Protein AF-A0A832EY30-F1 (afdb_monomer_lite)

Foldseek 3Di:
DDPVVVVVVVVVVVVVVVVVVVVVVVVVVVVPPDDQDVVVLVVVLVCLVPDPPDDPVRSVVVNVVSVVVNVVVPDDPPPDDDD

pLDDT: mean 73.05, std 15.72, range [44.47, 92.94]

Secondary structure (DSSP, 8-state):
--HHHHHHHHHHHHHHHHHHHHHHHHHHHHSS--S--HHHHHHHHHHHHH-TTS-HHHHHHHHHHHHHHHHHHTS--PPP---

Radius of gyration: 25.41 Å; chains: 1; bounding box: 44×45×67 Å

Structure (mmCIF, N/CA/C/O backbone):
data_AF-A0A832EY30-F1
#
_entry.id   AF-A0A832EY30-F1
#
loop_
_atom_site.group_PDB
_atom_site.id
_atom_site.type_symbol
_atom_site.label_atom_id
_atom_site.label_alt_id
_atom_site.label_comp_id
_atom_site.label_asym_id
_atom_site.label_entity_id
_atom_site.label_seq_id
_atom_site.pdbx_PDB_ins_code
_atom_site.Cartn_x
_atom_site.Cartn_y
_atom_site.Cartn_z
_atom_site.occupancy
_atom_site.B_iso_or_equiv
_atom_site.auth_seq_id
_atom_site.auth_comp_id
_atom_site.auth_asym_id
_atom_site.auth_atom_id
_atom_site.pdbx_PDB_model_num
ATOM 1 N N . MET A 1 1 ? 19.705 7.517 -43.652 1.00 59.94 1 MET A N 1
ATOM 2 C CA . MET A 1 1 ? 19.441 6.595 -42.522 1.00 59.94 1 MET A CA 1
ATOM 3 C C . MET A 1 1 ? 18.814 5.323 -43.080 1.00 59.94 1 MET A C 1
ATOM 5 O O . MET A 1 1 ? 17.716 5.405 -43.630 1.00 59.94 1 MET A O 1
ATOM 9 N N . ASN A 1 2 ? 19.542 4.203 -43.039 1.00 81.25 2 ASN A N 1
ATOM 10 C CA . ASN A 1 2 ? 19.155 2.949 -43.701 1.00 81.25 2 ASN A CA 1
ATOM 11 C C . ASN A 1 2 ? 17.921 2.318 -43.047 1.00 81.25 2 ASN A C 1
ATOM 13 O O . ASN A 1 2 ? 17.632 2.580 -41.877 1.00 81.25 2 ASN A O 1
ATOM 17 N N . ARG A 1 3 ? 17.177 1.503 -43.809 1.00 80.81 3 ARG A N 1
ATOM 18 C CA . ARG A 1 3 ? 15.982 0.800 -43.307 1.00 80.81 3 ARG A CA 1
ATOM 19 C C . ARG A 1 3 ? 16.322 -0.058 -42.088 1.00 80.81 3 ARG A C 1
ATOM 21 O O . ARG A 1 3 ? 15.596 0.003 -41.103 1.00 80.81 3 ARG A O 1
ATOM 28 N N . ASP A 1 4 ? 17.476 -0.716 -42.106 1.00 83.25 4 ASP A N 1
ATOM 29 C CA . ASP A 1 4 ? 17.975 -1.516 -40.983 1.00 83.25 4 ASP A CA 1
ATOM 30 C C . ASP A 1 4 ? 18.238 -0.653 -39.747 1.00 83.25 4 ASP A C 1
ATOM 32 O O . ASP A 1 4 ? 17.791 -0.974 -38.652 1.00 83.25 4 ASP A O 1
ATOM 36 N N . THR A 1 5 ? 18.855 0.519 -39.925 1.00 86.44 5 THR A N 1
ATOM 37 C CA . THR A 1 5 ? 19.070 1.480 -38.833 1.00 86.44 5 THR A CA 1
ATOM 38 C C . THR A 1 5 ? 17.745 1.950 -38.226 1.00 86.44 5 THR A C 1
ATOM 40 O O . THR A 1 5 ? 17.642 2.086 -37.011 1.00 86.44 5 THR A O 1
ATOM 43 N N . LYS A 1 6 ? 16.708 2.164 -39.048 1.00 80.44 6 LYS A N 1
ATOM 44 C CA .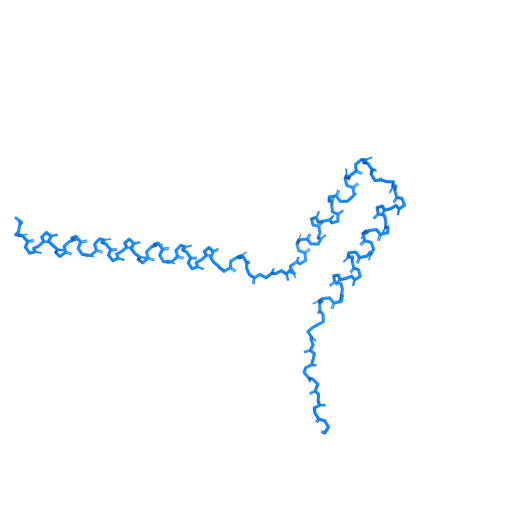 LYS A 1 6 ? 15.371 2.547 -38.563 1.00 80.44 6 LYS A CA 1
ATOM 45 C C . LYS A 1 6 ? 14.700 1.415 -37.779 1.00 80.44 6 LYS A C 1
ATOM 47 O O . LYS A 1 6 ? 14.102 1.692 -36.744 1.00 80.44 6 LYS A O 1
ATOM 52 N N . LEU A 1 7 ? 14.820 0.167 -38.239 1.00 87.81 7 LEU A N 1
ATOM 53 C CA . LEU A 1 7 ? 14.269 -1.003 -37.543 1.00 87.81 7 LEU A CA 1
ATOM 54 C C . LEU A 1 7 ? 14.971 -1.254 -36.205 1.00 87.81 7 LEU A C 1
ATOM 56 O O . LEU A 1 7 ? 14.299 -1.529 -35.215 1.00 87.81 7 LEU A O 1
ATOM 60 N N . ILE A 1 8 ? 16.295 -1.083 -36.152 1.00 89.56 8 ILE A N 1
ATOM 61 C CA . ILE A 1 8 ? 17.077 -1.214 -34.914 1.00 89.56 8 ILE A CA 1
ATOM 62 C C . ILE A 1 8 ? 16.638 -0.163 -33.891 1.00 89.56 8 ILE A C 1
ATOM 64 O O . ILE A 1 8 ? 16.359 -0.504 -32.745 1.00 89.56 8 ILE A O 1
ATOM 68 N N . ILE A 1 9 ? 16.514 1.102 -34.303 1.00 89.00 9 ILE A N 1
ATOM 69 C CA . ILE A 1 9 ? 16.059 2.176 -33.407 1.00 89.00 9 ILE A CA 1
ATOM 70 C C . ILE A 1 9 ? 14.642 1.886 -32.899 1.00 89.00 9 ILE A C 1
ATOM 72 O O . ILE A 1 9 ? 14.388 2.006 -31.702 1.00 89.00 9 ILE A O 1
ATOM 76 N N . LEU A 1 10 ? 13.733 1.452 -33.779 1.00 90.81 10 LEU A N 1
ATOM 77 C CA . LEU A 1 10 ? 12.364 1.108 -33.397 1.00 90.81 10 LEU A CA 1
ATOM 78 C C . LEU A 1 10 ? 12.333 -0.035 -32.367 1.00 90.81 10 LEU A C 1
ATOM 80 O O . LEU A 1 10 ? 11.622 0.056 -31.368 1.00 90.81 10 LEU A O 1
ATOM 84 N N . ALA A 1 11 ? 13.134 -1.082 -32.579 1.00 90.69 11 ALA A N 1
ATOM 85 C CA . ALA A 1 11 ? 13.227 -2.221 -31.671 1.00 90.69 11 ALA A CA 1
ATOM 86 C C . ALA A 1 11 ? 13.751 -1.810 -30.287 1.00 90.69 11 ALA A C 1
ATOM 88 O O . ALA A 1 11 ? 13.171 -2.193 -29.272 1.00 90.69 11 ALA A O 1
ATOM 89 N N . VAL A 1 12 ? 14.798 -0.980 -30.234 1.00 92.75 12 VAL A N 1
ATOM 90 C CA . VAL A 1 12 ? 15.352 -0.479 -28.966 1.00 92.75 12 VAL A CA 1
ATOM 91 C C . VAL A 1 12 ? 14.316 0.356 -28.209 1.00 92.75 12 VAL A C 1
ATOM 93 O O . VAL A 1 12 ? 14.127 0.153 -27.011 1.00 92.75 12 VAL A O 1
ATOM 96 N N . VAL A 1 13 ? 13.586 1.240 -28.897 1.00 92.81 13 VAL A N 1
ATOM 97 C CA . VAL A 1 13 ? 12.533 2.065 -28.278 1.00 92.81 13 VAL A CA 1
ATOM 98 C C . VAL A 1 13 ? 11.408 1.199 -27.697 1.00 92.81 13 VAL A C 1
ATOM 100 O O . VAL A 1 13 ? 10.958 1.455 -26.579 1.00 92.81 13 VAL A O 1
ATOM 103 N N . LEU A 1 14 ? 10.985 0.148 -28.407 1.00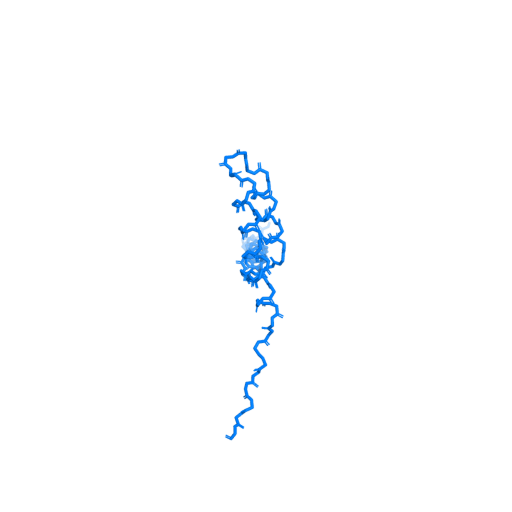 92.62 14 LEU A N 1
ATOM 104 C CA . LEU A 1 14 ? 9.959 -0.780 -27.922 1.00 92.62 14 LEU A CA 1
ATOM 105 C C . LEU A 1 14 ? 10.416 -1.569 -26.688 1.00 92.62 14 LEU A C 1
ATOM 107 O O . LEU A 1 14 ? 9.632 -1.733 -25.755 1.00 92.62 14 LEU A O 1
ATOM 111 N N . ILE A 1 15 ? 11.678 -2.008 -26.645 1.00 92.94 15 ILE A N 1
ATOM 112 C CA . ILE A 1 15 ? 12.242 -2.705 -25.478 1.00 92.94 15 ILE A CA 1
ATOM 113 C C . ILE A 1 15 ? 12.280 -1.768 -24.265 1.00 92.94 15 ILE A C 1
ATOM 115 O O . ILE A 1 15 ? 11.845 -2.158 -23.183 1.00 92.94 15 ILE A O 1
ATOM 119 N N . VAL A 1 16 ? 12.726 -0.520 -24.433 1.00 91.81 16 VAL A N 1
ATOM 120 C CA . VAL A 1 16 ? 12.772 0.464 -23.335 1.00 91.81 16 VAL A CA 1
ATOM 121 C C . VAL A 1 16 ? 11.369 0.761 -22.794 1.00 91.81 16 VAL A C 1
ATOM 123 O O . VAL A 1 16 ? 11.171 0.783 -21.578 1.00 91.81 16 VAL A O 1
ATOM 126 N N . LEU A 1 17 ? 10.375 0.921 -23.675 1.00 89.25 17 LEU A N 1
ATOM 127 C CA . LEU A 1 17 ? 8.973 1.091 -23.279 1.00 89.25 17 LEU A CA 1
ATOM 128 C C . LEU A 1 17 ? 8.431 -0.131 -22.529 1.00 89.25 17 LEU A C 1
ATOM 130 O O . LEU A 1 17 ? 7.781 0.030 -21.496 1.00 89.25 17 LEU A O 1
ATOM 134 N N . ALA A 1 18 ? 8.720 -1.342 -23.009 1.00 87.88 18 ALA A N 1
ATOM 135 C CA . ALA A 1 18 ? 8.296 -2.579 -22.360 1.00 87.88 18 ALA A CA 1
ATOM 136 C C . ALA A 1 18 ? 8.908 -2.725 -20.960 1.00 87.88 18 ALA A C 1
ATOM 138 O O . ALA A 1 18 ? 8.190 -3.047 -20.018 1.00 87.88 18 ALA A O 1
ATOM 139 N N . VAL A 1 19 ? 10.200 -2.424 -20.797 1.00 85.50 19 VAL A N 1
ATOM 140 C CA . VAL A 1 19 ? 10.889 -2.456 -19.495 1.00 85.50 19 VAL A CA 1
ATOM 141 C C . VAL A 1 19 ? 10.319 -1.400 -18.545 1.00 85.50 19 VAL A C 1
ATOM 143 O O . VAL A 1 19 ? 10.073 -1.703 -17.380 1.00 85.50 19 VAL A O 1
ATOM 146 N N . GLY A 1 20 ? 10.044 -0.184 -19.028 1.00 81.44 20 GLY A N 1
ATOM 147 C CA . GLY A 1 20 ? 9.437 0.877 -18.217 1.00 81.44 20 GLY A CA 1
ATOM 148 C C . GLY A 1 20 ? 8.013 0.543 -17.758 1.00 81.44 20 GLY A C 1
ATOM 149 O O . GLY A 1 20 ? 7.668 0.750 -16.593 1.00 81.44 20 GLY A O 1
ATOM 150 N N . LEU A 1 21 ? 7.196 -0.026 -18.649 1.00 81.56 21 LEU A N 1
ATOM 151 C CA . LEU A 1 21 ? 5.848 -0.501 -18.323 1.00 81.56 21 LEU A CA 1
ATOM 152 C C . LEU A 1 21 ? 5.884 -1.701 -17.375 1.00 81.56 21 LEU A C 1
ATOM 154 O O . LEU A 1 21 ? 5.116 -1.734 -16.416 1.00 81.56 21 LEU A O 1
ATOM 158 N N . PHE A 1 22 ? 6.795 -2.649 -17.601 1.00 78.25 22 PHE A N 1
ATOM 159 C CA . PHE A 1 22 ? 6.985 -3.807 -16.735 1.00 78.25 22 PHE A CA 1
ATOM 160 C C . PHE A 1 22 ? 7.430 -3.381 -15.336 1.00 78.25 22 PHE A C 1
ATOM 162 O O . PHE A 1 22 ? 6.809 -3.794 -14.366 1.00 78.25 22 PHE A O 1
ATOM 169 N N . ALA A 1 23 ? 8.417 -2.488 -15.213 1.00 74.06 23 ALA A N 1
ATOM 170 C CA . ALA A 1 23 ? 8.859 -1.947 -13.928 1.00 74.06 23 ALA A CA 1
ATOM 171 C C . ALA A 1 23 ? 7.729 -1.197 -13.205 1.00 74.06 23 ALA A C 1
ATOM 173 O O . ALA A 1 23 ? 7.522 -1.398 -12.010 1.00 74.06 23 ALA A O 1
ATOM 174 N N . ARG A 1 24 ? 6.931 -0.392 -13.923 1.00 67.12 24 ARG A N 1
ATOM 175 C CA . ARG A 1 24 ? 5.767 0.294 -13.340 1.00 67.12 24 ARG A CA 1
ATOM 176 C C . ARG A 1 24 ? 4.681 -0.680 -12.885 1.00 67.12 24 ARG A C 1
ATOM 178 O O . ARG A 1 24 ? 4.077 -0.452 -11.838 1.00 67.12 24 ARG A O 1
ATOM 185 N N . TYR A 1 25 ? 4.427 -1.741 -13.645 1.00 61.19 25 TYR A N 1
ATOM 186 C CA . TYR A 1 25 ? 3.450 -2.770 -13.291 1.00 61.19 25 TYR A CA 1
ATOM 187 C C . TYR A 1 25 ? 3.932 -3.631 -12.115 1.00 61.19 25 TYR A C 1
ATOM 189 O O . TYR A 1 25 ? 3.154 -3.898 -11.205 1.00 61.19 25 TYR A O 1
ATOM 197 N N . PHE A 1 26 ? 5.220 -3.988 -12.073 1.00 59.75 26 PHE A N 1
ATOM 198 C CA . PHE A 1 26 ? 5.818 -4.742 -10.968 1.00 59.75 26 PHE A CA 1
ATOM 199 C C . PHE A 1 26 ? 5.866 -3.915 -9.676 1.00 59.75 26 PHE A C 1
ATOM 201 O O . PHE A 1 26 ? 5.453 -4.411 -8.632 1.00 59.75 26 PHE A O 1
ATOM 208 N N . SER A 1 27 ? 6.248 -2.631 -9.744 1.00 55.06 27 SER A N 1
ATOM 209 C CA . SER A 1 27 ? 6.175 -1.719 -8.589 1.00 55.06 27 SER A CA 1
ATOM 210 C C . SER A 1 27 ? 4.740 -1.412 -8.155 1.00 55.06 27 SER A C 1
ATOM 212 O O . SER A 1 27 ? 4.483 -1.295 -6.964 1.00 55.06 27 SER A O 1
ATOM 214 N N . SER A 1 28 ? 3.776 -1.325 -9.080 1.00 52.91 28 SER A N 1
ATOM 215 C CA . SER A 1 28 ? 2.358 -1.143 -8.711 1.00 52.91 28 SER A CA 1
ATOM 216 C C . SER A 1 28 ? 1.698 -2.434 -8.202 1.00 52.91 28 SER A C 1
ATOM 218 O O . SER A 1 28 ? 0.615 -2.376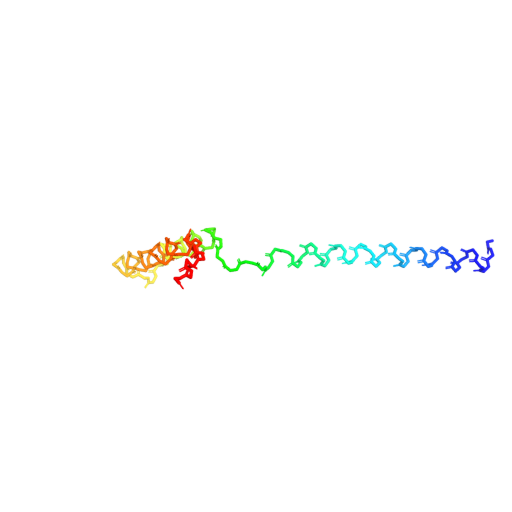 -7.616 1.00 52.91 28 SER A O 1
ATOM 220 N N . GLY A 1 29 ? 2.323 -3.592 -8.434 1.00 47.53 29 GLY A N 1
ATOM 221 C CA . GLY A 1 29 ? 1.882 -4.901 -7.954 1.00 47.53 29 GLY A CA 1
ATOM 222 C C . GLY A 1 29 ? 2.372 -5.244 -6.544 1.00 47.53 29 GLY A C 1
ATOM 223 O O . GLY A 1 29 ? 1.763 -6.087 -5.889 1.00 47.53 29 GLY A O 1
ATOM 224 N N . SER A 1 30 ? 3.420 -4.581 -6.045 1.00 51.28 30 SER A N 1
ATOM 225 C CA . SER A 1 30 ? 3.984 -4.844 -4.713 1.00 51.28 30 SER A CA 1
ATOM 226 C C . SER A 1 30 ? 3.310 -4.090 -3.559 1.00 51.28 30 SER A C 1
ATOM 228 O O . SER A 1 30 ? 3.438 -4.530 -2.422 1.00 51.28 30 SER A O 1
ATOM 230 N N . ASP A 1 31 ? 2.525 -3.039 -3.821 1.00 48.62 31 ASP A N 1
ATOM 231 C CA . ASP A 1 31 ? 1.818 -2.284 -2.764 1.00 48.62 31 ASP A CA 1
ATOM 232 C C . ASP A 1 31 ? 0.348 -2.700 -2.564 1.00 48.62 31 ASP A C 1
ATOM 234 O O . ASP A 1 31 ? -0.375 -2.109 -1.765 1.00 48.62 31 ASP A O 1
ATOM 238 N N . ARG A 1 32 ? -0.125 -3.737 -3.272 1.00 54.06 32 ARG A N 1
ATOM 239 C CA . ARG A 1 32 ? -1.505 -4.252 -3.140 1.00 54.06 32 ARG A CA 1
ATOM 240 C C . ARG A 1 32 ? -1.627 -5.626 -2.487 1.00 54.06 32 ARG A C 1
ATOM 242 O O . ARG A 1 32 ? -2.728 -6.165 -2.425 1.00 54.06 32 ARG A O 1
ATOM 249 N N . ALA A 1 33 ? -0.539 -6.185 -1.966 1.00 49.84 33 ALA A N 1
ATOM 250 C CA . ALA A 1 33 ? -0.545 -7.531 -1.401 1.00 49.84 33 ALA A CA 1
ATOM 251 C C . ALA A 1 33 ? 0.064 -7.590 0.004 1.00 49.84 33 ALA A C 1
ATOM 253 O O . ALA A 1 33 ? 1.019 -8.320 0.255 1.00 49.84 33 ALA A O 1
ATOM 254 N N . ARG A 1 34 ? -0.547 -6.873 0.953 1.00 49.53 34 ARG A N 1
ATOM 255 C CA . ARG A 1 34 ? -0.604 -7.341 2.342 1.00 49.53 34 ARG A CA 1
ATOM 256 C C . ARG A 1 34 ? -1.879 -6.823 3.020 1.00 49.53 34 ARG A C 1
ATOM 258 O O . ARG A 1 34 ? -1.901 -5.677 3.453 1.00 49.53 34 ARG A O 1
ATOM 265 N N . PRO A 1 35 ? -2.952 -7.625 3.118 1.00 52.34 35 PRO A N 1
ATOM 266 C CA . PRO A 1 35 ? -4.041 -7.294 4.026 1.00 52.34 35 PRO A CA 1
ATOM 267 C C . PRO A 1 35 ? -3.503 -7.449 5.454 1.00 52.34 35 PRO A C 1
ATOM 269 O O . PRO A 1 35 ? -3.190 -8.563 5.871 1.00 52.34 35 PRO A O 1
ATOM 272 N N . GLY A 1 36 ? -3.322 -6.346 6.183 1.00 49.03 36 GLY A N 1
ATOM 273 C CA . GLY A 1 36 ? -2.956 -6.399 7.606 1.00 49.03 36 GLY A CA 1
ATOM 274 C C . GLY A 1 36 ? -1.853 -5.446 8.061 1.00 49.03 36 GLY A C 1
ATOM 275 O O . GLY A 1 36 ? -1.060 -5.813 8.924 1.00 49.03 36 GLY A O 1
ATOM 276 N N . GLY A 1 37 ? -1.764 -4.243 7.492 1.00 52.94 37 GLY A N 1
ATOM 277 C CA . GLY A 1 37 ? -0.935 -3.180 8.057 1.00 52.94 37 GLY A CA 1
ATOM 278 C C . GLY A 1 37 ? -1.707 -2.404 9.123 1.00 52.94 37 GLY A C 1
ATOM 279 O O . GLY A 1 37 ? -2.850 -2.018 8.901 1.00 52.94 37 GLY A O 1
ATOM 280 N N . THR A 1 38 ? -1.075 -2.123 10.262 1.00 59.69 38 THR A N 1
ATOM 281 C CA . THR A 1 38 ? -1.600 -1.304 11.373 1.00 59.69 38 THR A CA 1
ATOM 282 C C . THR A 1 38 ? -2.244 0.017 10.912 1.00 59.69 38 THR A C 1
ATOM 284 O O . THR A 1 38 ? -3.186 0.496 11.535 1.00 59.69 38 THR A O 1
ATOM 287 N N . ALA A 1 39 ? -1.794 0.562 9.776 1.00 62.31 39 ALA A N 1
ATOM 288 C CA . ALA A 1 39 ? -2.335 1.764 9.143 1.00 62.31 39 ALA A CA 1
ATOM 289 C C . ALA A 1 39 ? -3.812 1.644 8.706 1.00 62.31 39 ALA A C 1
ATOM 291 O O . ALA A 1 39 ? -4.572 2.600 8.863 1.00 62.31 39 ALA A O 1
ATOM 292 N N . ASP A 1 40 ? -4.258 0.485 8.207 1.00 70.81 40 ASP A N 1
ATOM 293 C CA . ASP A 1 40 ? -5.671 0.277 7.847 1.00 70.81 40 ASP A CA 1
ATOM 294 C C . ASP A 1 40 ? -6.562 0.198 9.095 1.00 70.81 40 ASP A C 1
ATOM 296 O O . ASP A 1 40 ? -7.708 0.645 9.088 1.00 70.81 40 ASP A O 1
ATOM 300 N N . ILE A 1 41 ? -6.011 -0.321 10.194 1.00 75.00 41 ILE A N 1
ATOM 301 C CA . ILE A 1 41 ? -6.694 -0.473 11.483 1.00 75.00 41 ILE A CA 1
ATOM 302 C C . ILE A 1 41 ? -6.900 0.896 12.137 1.00 75.00 41 ILE A C 1
ATOM 304 O O . ILE A 1 41 ? -7.999 1.204 12.597 1.00 75.00 41 ILE A O 1
ATOM 308 N N . GLU A 1 42 ? -5.874 1.747 12.138 1.00 78.50 42 GLU A N 1
ATOM 309 C CA . GLU A 1 42 ? -5.976 3.121 12.640 1.00 78.50 42 GLU A CA 1
ATOM 310 C C . GLU A 1 42 ? -6.976 3.952 11.832 1.00 78.50 42 GLU A C 1
ATOM 312 O O . GLU A 1 42 ? -7.806 4.653 12.417 1.00 78.50 42 GLU A O 1
ATOM 317 N N . LYS A 1 43 ? -6.964 3.815 10.500 1.00 83.31 43 LYS A N 1
ATOM 318 C CA . LYS A 1 43 ? -7.937 4.478 9.627 1.00 83.31 43 LYS A CA 1
ATOM 319 C C . LYS A 1 43 ? -9.367 4.023 9.928 1.00 83.31 43 LYS A C 1
ATOM 321 O O . LYS A 1 43 ? -10.254 4.854 10.101 1.00 83.31 43 LYS A O 1
ATOM 326 N N . GLN A 1 44 ? -9.579 2.719 10.082 1.00 78.25 44 GLN A N 1
ATOM 327 C CA . GLN A 1 44 ? -10.894 2.156 10.390 1.00 78.25 44 GLN A CA 1
ATOM 328 C C . GLN A 1 44 ? -11.401 2.581 11.781 1.00 78.25 44 GLN A C 1
ATOM 330 O O . GLN A 1 44 ? -12.590 2.856 11.955 1.00 78.25 44 GLN A O 1
ATOM 335 N N . ILE A 1 45 ? -10.505 2.709 12.767 1.00 84.00 45 ILE A N 1
ATOM 336 C CA . ILE A 1 45 ? -10.828 3.266 14.089 1.00 84.00 45 ILE A CA 1
ATOM 337 C C . ILE A 1 45 ? -11.224 4.748 13.977 1.00 84.00 45 ILE A C 1
ATOM 339 O O . ILE A 1 45 ? -12.204 5.156 14.605 1.00 84.00 45 ILE A O 1
ATOM 343 N N . ALA A 1 46 ? -10.505 5.546 13.183 1.00 85.44 46 ALA A N 1
ATOM 344 C CA . ALA A 1 46 ? -10.814 6.962 12.972 1.00 85.44 46 ALA A CA 1
ATOM 345 C C . ALA A 1 46 ? -12.179 7.166 12.288 1.00 85.44 46 ALA A C 1
ATOM 347 O O . ALA A 1 46 ? -12.958 8.026 12.710 1.00 85.44 46 ALA A O 1
ATO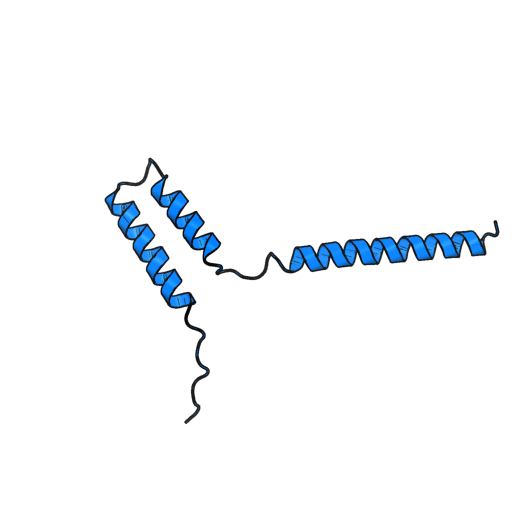M 348 N N . ASP A 1 47 ? -12.512 6.330 11.303 1.00 86.12 47 ASP A N 1
ATOM 349 C CA . ASP A 1 47 ? -13.804 6.366 10.609 1.00 86.12 47 ASP A CA 1
ATOM 350 C C . ASP A 1 47 ? -14.974 6.068 11.569 1.00 86.12 47 ASP A C 1
ATOM 352 O O . ASP A 1 47 ? -16.007 6.741 11.539 1.00 86.12 47 ASP A O 1
ATOM 356 N N . ILE A 1 48 ? -14.801 5.114 12.492 1.00 85.38 48 ILE A N 1
ATOM 357 C CA . ILE A 1 48 ? -15.807 4.776 13.516 1.00 85.38 48 ILE A CA 1
ATOM 358 C C . ILE A 1 48 ? -15.969 5.902 14.543 1.00 85.38 48 ILE A C 1
ATOM 360 O O . ILE A 1 48 ? -17.094 6.225 14.938 1.00 85.38 48 ILE A O 1
ATOM 364 N N . GLN A 1 49 ? -14.867 6.523 14.972 1.00 85.12 49 GLN A N 1
ATOM 365 C CA . GLN A 1 49 ? -14.915 7.646 15.913 1.00 85.12 49 GLN A CA 1
ATOM 366 C C . GLN A 1 49 ? -15.670 8.842 15.328 1.00 85.12 49 GLN A C 1
ATOM 368 O O . GLN A 1 49 ? -16.520 9.423 16.013 1.00 85.12 49 GLN A O 1
ATOM 373 N N . ASN A 1 50 ? -15.435 9.146 14.052 1.00 88.69 50 ASN A N 1
ATOM 374 C CA . ASN A 1 50 ? -16.052 10.275 13.360 1.00 88.69 50 ASN A CA 1
ATOM 375 C C . ASN A 1 50 ? -17.473 10.000 12.849 1.00 88.69 50 ASN A C 1
ATOM 377 O O . ASN A 1 50 ? -18.149 10.942 12.447 1.00 88.69 50 ASN A O 1
ATOM 381 N N . ASN A 1 51 ? -17.969 8.758 12.895 1.00 82.12 51 ASN A N 1
ATOM 382 C CA . ASN A 1 51 ? -19.308 8.429 12.406 1.00 82.12 51 ASN A CA 1
ATOM 383 C C . ASN A 1 51 ? -20.409 9.086 13.276 1.00 82.12 51 ASN A C 1
ATOM 385 O O . ASN A 1 51 ? -20.578 8.695 14.436 1.00 82.12 51 ASN A O 1
ATOM 389 N N . PRO A 1 52 ? -21.192 10.053 12.764 1.00 79.06 52 PRO A N 1
ATOM 390 C CA . PRO A 1 52 ? -22.214 10.749 13.550 1.00 79.06 52 PRO A CA 1
ATOM 391 C C . PRO A 1 52 ? -23.473 9.902 13.792 1.00 79.06 52 PRO A C 1
ATOM 393 O O . PRO A 1 52 ? -24.266 10.222 14.673 1.00 79.06 52 PRO A O 1
ATOM 396 N N . HIS A 1 53 ? -23.654 8.809 13.047 1.00 88.88 53 HIS A N 1
ATOM 397 C CA . HIS A 1 53 ? -24.816 7.923 13.153 1.00 88.88 53 HIS A CA 1
ATOM 398 C C . HIS A 1 53 ? -24.619 6.780 14.152 1.00 88.88 53 HIS A C 1
ATOM 400 O O . HIS A 1 53 ? -25.549 6.017 14.410 1.00 88.88 53 HIS A O 1
ATOM 406 N N . MET A 1 54 ? -23.416 6.635 14.711 1.00 83.00 54 MET A N 1
ATOM 407 C CA . MET A 1 54 ? -23.106 5.555 15.638 1.00 83.00 54 MET A CA 1
ATOM 408 C C . MET A 1 54 ? -23.208 6.052 17.090 1.00 83.00 54 MET A C 1
ATOM 410 O O . MET A 1 54 ? -22.579 7.057 17.435 1.00 83.00 54 MET A O 1
ATOM 414 N N . PRO A 1 55 ? -23.963 5.372 17.973 1.00 86.00 55 PRO A N 1
ATOM 415 C CA . PRO A 1 55 ? -24.040 5.772 19.370 1.00 86.00 55 PRO A CA 1
ATOM 416 C C . PRO A 1 55 ? -22.679 5.580 20.062 1.00 86.00 55 PRO A C 1
ATOM 418 O O . PRO A 1 55 ? -21.936 4.653 19.722 1.00 86.00 55 PRO A O 1
ATOM 421 N N . PRO A 1 56 ? -22.337 6.416 21.059 1.00 84.00 56 PRO A N 1
ATOM 422 C CA . PRO A 1 56 ? -21.011 6.425 21.684 1.00 84.00 56 PRO A CA 1
ATOM 423 C C . PRO A 1 56 ? -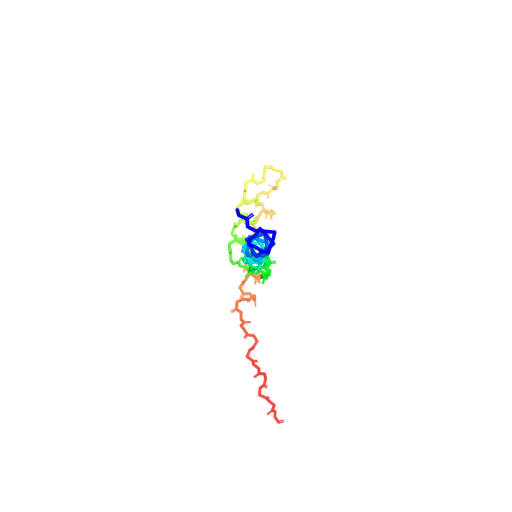20.616 5.073 22.297 1.00 84.00 56 PRO A C 1
ATOM 425 O O . PRO A 1 56 ? -19.451 4.684 22.245 1.00 84.00 56 PRO A O 1
ATOM 428 N N . GLN A 1 57 ? -21.589 4.312 22.804 1.00 86.44 57 GLN A N 1
ATOM 429 C CA . GLN A 1 57 ? -21.362 2.962 23.327 1.00 86.44 57 GLN A CA 1
ATOM 430 C C . GLN A 1 57 ? -20.972 1.966 22.221 1.00 86.44 57 GLN A C 1
ATOM 432 O O . GLN A 1 57 ? -20.032 1.192 22.389 1.00 86.44 57 GLN A O 1
ATOM 437 N N . ALA A 1 58 ? -21.639 2.016 21.063 1.00 85.25 58 ALA A N 1
ATOM 438 C CA . ALA A 1 58 ? -21.333 1.135 19.936 1.00 85.25 58 ALA A CA 1
ATOM 439 C C . ALA A 1 58 ? -19.965 1.450 19.316 1.00 85.25 58 ALA A C 1
ATOM 441 O O . ALA A 1 58 ? -19.234 0.528 18.953 1.00 85.25 58 ALA A O 1
ATOM 442 N N . LYS A 1 59 ? -19.577 2.734 19.276 1.00 85.69 59 LYS A N 1
ATOM 443 C CA . LYS A 1 59 ? -18.230 3.150 18.855 1.00 85.69 59 LYS A CA 1
ATOM 444 C C . LYS A 1 59 ? -17.150 2.494 19.713 1.00 85.69 59 LYS A C 1
ATOM 446 O O . LYS A 1 59 ? -16.219 1.901 19.176 1.00 85.69 59 LYS A O 1
ATOM 451 N N . ALA A 1 60 ? -17.289 2.559 21.038 1.00 85.81 60 ALA A N 1
ATOM 452 C CA . ALA A 1 60 ? -16.316 1.983 21.965 1.00 85.81 60 ALA A CA 1
ATOM 453 C C . ALA A 1 60 ? -16.172 0.459 21.793 1.00 85.81 60 ALA A C 1
ATOM 455 O O . ALA A 1 60 ? -15.053 -0.057 21.782 1.00 85.81 60 ALA A O 1
ATOM 456 N N . ILE A 1 61 ? -17.288 -0.253 21.598 1.00 88.19 61 ILE A N 1
ATOM 457 C CA . ILE A 1 61 ? -17.292 -1.707 21.372 1.00 88.19 61 ILE A CA 1
ATOM 458 C C . ILE A 1 61 ? -16.587 -2.055 20.055 1.00 88.19 61 ILE A C 1
ATOM 460 O O . ILE A 1 61 ? -15.707 -2.917 20.045 1.00 88.19 61 ILE A O 1
ATOM 464 N N . ALA A 1 62 ? -16.924 -1.363 18.964 1.00 84.19 62 ALA A N 1
ATOM 465 C CA . ALA A 1 62 ? -16.337 -1.615 17.650 1.00 84.19 62 ALA A CA 1
ATOM 466 C C . ALA A 1 62 ? -14.821 -1.346 17.632 1.00 84.19 62 ALA A C 1
ATOM 468 O O . ALA A 1 62 ? -14.049 -2.167 17.139 1.00 84.19 62 ALA A O 1
ATOM 469 N N . ILE A 1 63 ? -14.370 -0.250 18.252 1.00 85.12 63 ILE A N 1
ATOM 470 C CA . ILE A 1 63 ? -12.939 0.071 18.376 1.00 85.12 63 ILE A CA 1
ATOM 471 C C . ILE A 1 63 ? -12.199 -1.008 19.182 1.00 85.12 63 ILE A C 1
ATOM 473 O O . ILE A 1 63 ? -11.086 -1.393 18.821 1.00 85.12 63 ILE A O 1
ATOM 477 N N . ASN A 1 64 ? -12.807 -1.523 20.256 1.00 85.69 64 ASN A N 1
ATOM 478 C CA . ASN A 1 64 ? -12.200 -2.568 21.081 1.00 85.69 64 ASN A CA 1
ATOM 479 C C . ASN A 1 64 ? -12.079 -3.911 20.335 1.00 85.69 64 ASN A C 1
ATOM 481 O O . ASN A 1 64 ? -11.058 -4.595 20.433 1.00 85.69 64 ASN A O 1
ATOM 485 N N . GLN A 1 65 ? -13.090 -4.273 19.542 1.00 83.25 65 GLN A N 1
ATOM 486 C CA . GLN A 1 65 ? -13.040 -5.457 18.677 1.00 83.25 65 GLN A CA 1
ATOM 487 C C . GLN A 1 65 ? -11.924 -5.327 17.636 1.00 83.25 65 GLN A C 1
ATOM 489 O O . GLN A 1 65 ? -11.078 -6.207 17.514 1.00 83.25 65 GLN A O 1
ATOM 494 N N . ILE A 1 66 ? -11.839 -4.186 16.954 1.00 83.31 66 ILE A N 1
ATOM 495 C CA . ILE A 1 66 ? -10.788 -3.940 15.959 1.00 83.31 66 ILE A CA 1
ATOM 496 C C . ILE A 1 66 ? -9.393 -4.013 16.595 1.00 83.31 66 ILE A C 1
ATOM 498 O O . ILE A 1 66 ? -8.504 -4.671 16.057 1.00 83.31 66 ILE A O 1
ATOM 502 N N . ARG A 1 67 ? -9.200 -3.415 17.778 1.00 80.38 67 ARG A N 1
ATOM 503 C CA . ARG A 1 67 ? -7.914 -3.445 18.497 1.00 80.38 67 ARG A CA 1
ATOM 504 C C . ARG A 1 67 ? -7.519 -4.852 18.960 1.00 80.38 67 ARG A C 1
ATOM 506 O O . ARG A 1 67 ? -6.343 -5.200 18.900 1.00 80.38 67 ARG A O 1
ATOM 513 N N . SER A 1 68 ? -8.473 -5.659 19.417 1.00 77.62 68 SER A N 1
ATOM 514 C CA . SER A 1 68 ? -8.208 -7.041 19.849 1.00 77.62 68 SER A CA 1
ATOM 515 C C . SER A 1 68 ? -7.877 -7.961 18.671 1.00 77.62 68 SER A C 1
ATOM 517 O O . SER A 1 68 ? -6.929 -8.742 18.759 1.00 77.62 68 SER A O 1
ATOM 519 N N . HIS A 1 69 ? -8.561 -7.806 17.535 1.00 70.75 69 HIS A N 1
ATOM 520 C CA . HIS A 1 69 ? -8.201 -8.496 16.294 1.00 70.75 69 HIS A CA 1
ATOM 521 C C . HIS A 1 69 ? -6.831 -8.050 15.756 1.00 70.75 69 HIS A C 1
ATOM 523 O O . HIS A 1 69 ? -6.041 -8.895 15.337 1.00 70.75 69 HIS A O 1
ATOM 529 N N . ALA A 1 70 ? -6.512 -6.754 15.841 1.00 70.12 70 ALA A N 1
ATOM 530 C CA . ALA A 1 70 ? -5.201 -6.212 15.480 1.00 70.12 70 ALA A CA 1
ATOM 531 C C . ALA A 1 70 ? -4.070 -6.832 16.313 1.00 70.12 70 ALA A C 1
ATOM 533 O O . ALA A 1 70 ? -3.056 -7.260 15.770 1.00 70.12 70 ALA A O 1
ATOM 534 N N . ALA A 1 71 ? -4.259 -6.920 17.633 1.00 65.38 71 ALA A N 1
ATOM 535 C CA . ALA A 1 71 ? -3.277 -7.505 18.542 1.00 65.38 71 ALA A CA 1
ATOM 536 C C . ALA A 1 71 ? -3.039 -9.002 18.265 1.00 65.38 71 ALA A C 1
ATOM 538 O O . ALA A 1 71 ? -1.905 -9.465 18.373 1.00 65.38 71 ALA A O 1
ATOM 539 N N . GLY A 1 72 ? -4.080 -9.740 17.861 1.00 60.56 72 GLY A N 1
ATOM 540 C CA . GLY A 1 72 ? -3.981 -11.156 17.495 1.00 60.56 72 GLY A CA 1
ATOM 541 C C . GLY A 1 72 ? -3.278 -11.422 16.157 1.00 60.56 72 GLY A C 1
ATOM 542 O O . GLY A 1 72 ? -2.653 -12.467 15.999 1.00 60.56 72 GLY A O 1
ATOM 543 N N . MET A 1 73 ? -3.323 -10.482 15.206 1.00 55.12 73 MET A N 1
ATOM 544 C CA . MET A 1 73 ? -2.635 -10.606 13.908 1.00 55.12 73 MET A CA 1
ATOM 545 C C . MET A 1 73 ? -1.130 -10.292 13.980 1.00 55.12 73 MET A C 1
ATOM 547 O O . MET A 1 73 ? -0.384 -10.645 13.068 1.00 55.12 73 MET A O 1
ATOM 551 N N . SER A 1 74 ? -0.666 -9.676 15.071 1.00 55.00 74 SER A N 1
ATOM 552 C CA . SER A 1 74 ? 0.749 -9.353 15.319 1.00 55.00 74 SER A CA 1
ATOM 553 C C . SER A 1 74 ? 1.593 -10.542 15.789 1.00 55.00 74 SER A C 1
ATOM 555 O O . SER A 1 74 ? 2.801 -10.393 15.971 1.00 55.00 74 SER A O 1
ATOM 557 N N . GLN A 1 75 ? 0.990 -11.709 16.028 1.00 45.25 75 GLN A N 1
ATOM 558 C CA . GLN A 1 75 ? 1.718 -12.891 16.471 1.00 45.25 75 GLN A CA 1
ATOM 559 C C . GLN A 1 75 ? 2.074 -13.749 15.245 1.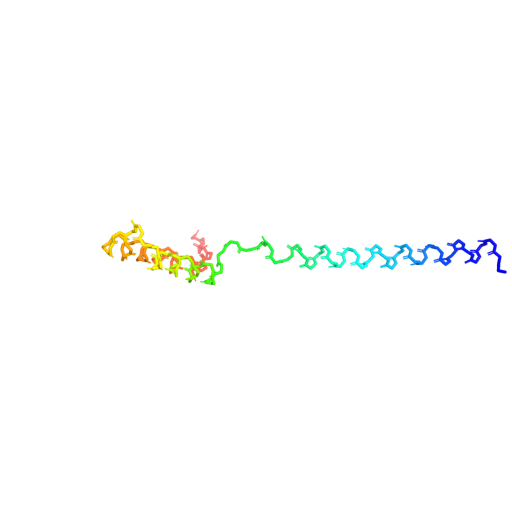00 45.25 75 GLN A C 1
ATOM 561 O O . GLN A 1 75 ? 1.181 -14.371 14.665 1.00 45.25 75 GLN A O 1
ATOM 566 N N . PRO A 1 76 ? 3.349 -13.800 14.802 1.00 50.12 76 PRO A N 1
ATOM 567 C CA . PRO A 1 76 ? 3.738 -14.795 13.817 1.00 50.12 76 PRO A CA 1
ATOM 568 C C . PRO A 1 76 ? 3.478 -16.160 14.452 1.00 50.12 76 PRO A C 1
ATOM 570 O O . PRO A 1 76 ? 3.915 -16.407 15.577 1.00 50.12 76 PRO A O 1
ATOM 573 N N . LEU A 1 77 ? 2.743 -17.032 13.758 1.00 53.31 77 LEU A N 1
ATOM 574 C CA . LEU A 1 77 ? 2.662 -18.439 14.126 1.00 53.31 77 LEU A CA 1
ATOM 575 C C . LEU A 1 77 ? 4.101 -18.955 14.248 1.00 53.31 77 LEU A C 1
ATOM 577 O O . LEU A 1 77 ? 4.776 -19.159 13.239 1.00 53.31 77 LEU A O 1
ATOM 581 N N . ALA A 1 78 ? 4.583 -19.136 15.478 1.00 50.06 78 ALA A N 1
ATOM 582 C CA . ALA A 1 78 ? 5.789 -19.901 15.723 1.00 50.06 78 ALA A CA 1
ATOM 583 C C . ALA A 1 78 ? 5.524 -21.306 15.154 1.00 50.06 78 ALA A C 1
ATOM 585 O O . ALA A 1 78 ? 4.524 -21.923 15.536 1.00 50.06 78 ALA A O 1
ATOM 586 N N . PRO A 1 79 ? 6.331 -21.798 14.196 1.00 47.41 79 PRO A N 1
ATOM 587 C CA . PRO A 1 79 ? 6.109 -23.107 13.611 1.00 47.41 79 PRO A CA 1
ATOM 588 C C . PRO A 1 79 ? 6.208 -24.142 14.727 1.00 47.41 79 PRO A C 1
ATOM 590 O O . PRO A 1 79 ? 7.218 -24.227 15.427 1.00 47.41 79 PRO A O 1
ATOM 593 N N . GLY A 1 80 ? 5.114 -24.880 14.910 1.00 48.22 80 GLY A N 1
ATOM 594 C CA . GLY A 1 80 ? 4.989 -25.913 15.920 1.00 48.22 80 GLY A CA 1
ATOM 595 C C . GLY A 1 80 ? 6.180 -26.859 15.877 1.00 48.22 80 GLY A C 1
ATOM 596 O O . GLY A 1 80 ? 6.494 -27.461 14.848 1.00 48.22 80 GLY A O 1
ATOM 597 N N . THR A 1 81 ? 6.828 -26.985 17.026 1.00 50.44 81 THR A N 1
ATOM 598 C CA . THR A 1 81 ? 7.692 -28.100 17.374 1.00 50.44 81 THR A CA 1
ATOM 599 C C . THR A 1 81 ? 6.925 -29.400 17.126 1.00 50.44 81 THR A C 1
ATOM 601 O O . THR A 1 81 ? 6.000 -29.746 17.860 1.00 50.44 81 THR A O 1
ATOM 604 N N . LYS A 1 82 ? 7.277 -30.116 16.050 1.00 48.25 82 LYS A N 1
ATOM 605 C CA . LYS A 1 82 ? 6.864 -31.511 15.873 1.00 48.25 82 LYS A CA 1
ATOM 606 C C . LYS A 1 82 ? 7.470 -32.316 17.027 1.00 48.25 82 LYS A C 1
ATOM 608 O O . LYS A 1 82 ? 8.688 -32.302 17.196 1.00 48.25 82 LYS A O 1
ATOM 613 N N . LYS A 1 83 ? 6.603 -32.929 17.835 1.00 44.47 83 LYS A N 1
ATOM 614 C CA . LYS A 1 83 ? 6.957 -33.997 18.776 1.00 44.47 83 LYS A CA 1
ATOM 615 C C . LYS A 1 83 ? 7.300 -35.274 18.021 1.00 44.47 83 LYS A C 1
ATOM 617 O O . LYS A 1 83 ? 6.689 -35.484 16.948 1.00 44.47 83 LYS A O 1
#

Sequence (83 aa):
MNRDTKLIILAVVLIVLAVGLFARYFSSGSDRARPGGTADIEKQIADIQNNPHMPPQAKAIAINQIRSHAAGMSQPLAPGTKK